Protein AF-A0A957BTT6-F1 (afdb_monomer_lite)

Structure (mmCIF, N/CA/C/O backbone):
data_AF-A0A957BTT6-F1
#
_entry.id   AF-A0A957BTT6-F1
#
loop_
_atom_site.group_PDB
_atom_site.id
_atom_site.type_symbol
_atom_site.label_atom_id
_atom_site.label_alt_id
_atom_site.label_comp_id
_atom_site.label_asym_id
_atom_site.label_entity_id
_atom_site.label_seq_id
_atom_site.pdbx_PDB_ins_code
_atom_site.Cartn_x
_atom_site.Cartn_y
_atom_site.Cartn_z
_atom_site.occupancy
_atom_site.B_iso_or_equiv
_atom_site.auth_seq_id
_atom_site.auth_comp_id
_atom_site.auth_asym_id
_atom_site.auth_atom_id
_atom_site.pdbx_PDB_model_num
ATOM 1 N N . TYR A 1 1 ? 13.724 -4.829 -17.009 1.00 62.97 1 TYR A N 1
ATOM 2 C CA . TYR A 1 1 ? 12.297 -4.747 -16.610 1.00 62.97 1 TYR A CA 1
ATOM 3 C C . TYR A 1 1 ? 11.648 -3.624 -17.396 1.00 62.97 1 TYR A C 1
ATOM 5 O O . TYR A 1 1 ? 12.360 -2.686 -17.708 1.00 62.97 1 TYR A O 1
ATOM 13 N N . ARG A 1 2 ? 10.352 -3.675 -17.716 1.00 68.69 2 ARG A N 1
ATOM 14 C CA . ARG A 1 2 ? 9.627 -2.517 -18.268 1.00 68.69 2 ARG A CA 1
ATOM 15 C C . ARG A 1 2 ? 8.532 -2.116 -17.285 1.00 68.69 2 ARG A C 1
ATOM 17 O O . ARG A 1 2 ? 7.806 -2.991 -16.815 1.00 68.69 2 ARG A O 1
ATOM 24 N N . THR A 1 3 ? 8.453 -0.840 -16.924 1.00 64.06 3 THR A N 1
ATOM 25 C CA . THR A 1 3 ? 7.398 -0.314 -16.048 1.00 64.06 3 THR A CA 1
ATOM 26 C C . THR A 1 3 ? 6.302 0.341 -16.879 1.00 64.06 3 THR A C 1
ATOM 28 O O . THR A 1 3 ? 6.582 1.187 -17.717 1.00 64.06 3 THR A O 1
ATOM 31 N N . GLY A 1 4 ? 5.047 -0.044 -16.630 1.00 60.75 4 GLY A N 1
ATOM 32 C CA . GLY A 1 4 ? 3.882 0.449 -17.374 1.00 60.75 4 GLY A CA 1
ATOM 33 C C . GLY A 1 4 ? 3.713 -0.178 -18.764 1.00 60.75 4 GLY A C 1
ATOM 34 O O . GLY A 1 4 ? 4.627 -0.795 -19.306 1.00 60.75 4 GLY A O 1
ATOM 35 N N . ASN A 1 5 ? 2.518 -0.018 -19.341 1.00 64.25 5 ASN A N 1
ATOM 36 C CA . ASN A 1 5 ? 2.233 -0.397 -20.729 1.00 64.25 5 ASN A CA 1
ATOM 37 C C . ASN A 1 5 ? 2.452 0.818 -21.643 1.00 64.25 5 ASN A C 1
ATOM 39 O O . ASN A 1 5 ? 1.517 1.336 -22.251 1.00 64.25 5 ASN A O 1
ATOM 43 N N . PHE A 1 6 ? 3.674 1.354 -21.656 1.00 64.69 6 PHE A N 1
ATOM 44 C CA . PHE A 1 6 ? 4.009 2.479 -22.524 1.00 64.69 6 PHE A CA 1
ATOM 45 C C . PHE A 1 6 ? 4.400 1.935 -23.896 1.00 64.69 6 PHE A C 1
ATOM 47 O O . PHE A 1 6 ? 5.561 1.620 -24.152 1.00 64.69 6 PHE A O 1
ATOM 54 N N . GLY A 1 7 ? 3.402 1.792 -24.766 1.00 66.50 7 GLY A N 1
ATOM 55 C CA . GLY A 1 7 ? 3.647 1.580 -26.186 1.00 66.50 7 GLY A CA 1
ATOM 56 C C . GLY A 1 7 ? 4.338 2.774 -26.842 1.00 66.50 7 GLY A C 1
ATOM 57 O O . GLY A 1 7 ? 4.385 3.868 -26.251 1.00 66.50 7 GLY A O 1
ATOM 58 N N . PRO A 1 8 ? 4.878 2.578 -28.057 1.00 73.25 8 PRO A N 1
ATOM 59 C CA . PRO A 1 8 ? 5.306 3.671 -28.919 1.00 73.25 8 PRO A CA 1
ATOM 60 C C . PRO A 1 8 ? 4.257 4.786 -28.942 1.00 73.25 8 PRO A C 1
ATOM 62 O O . PRO A 1 8 ? 3.057 4.522 -28.930 1.00 73.25 8 PRO A O 1
ATOM 65 N N . ILE A 1 9 ? 4.691 6.049 -28.989 1.00 75.81 9 ILE A N 1
ATOM 66 C CA . ILE A 1 9 ? 3.767 7.201 -29.001 1.00 75.81 9 ILE A CA 1
ATOM 67 C C . ILE A 1 9 ? 2.754 7.099 -30.154 1.00 75.81 9 ILE A C 1
ATOM 69 O O . ILE A 1 9 ? 1.600 7.480 -29.986 1.00 75.81 9 ILE A O 1
ATOM 73 N N . GLN A 1 10 ? 3.187 6.536 -31.282 1.00 80.50 10 GLN A N 1
ATOM 74 C CA . GLN A 1 10 ? 2.382 6.297 -32.485 1.00 80.50 10 GLN A CA 1
ATOM 75 C C . GLN A 1 10 ? 1.161 5.411 -32.191 1.00 80.50 10 GLN A C 1
ATOM 77 O O . GLN A 1 10 ? 0.061 5.699 -32.654 1.00 80.50 10 GLN A O 1
ATOM 82 N N . ASP A 1 11 ? 1.337 4.406 -31.332 1.00 81.00 11 ASP A N 1
ATOM 83 C CA . ASP A 1 11 ? 0.315 3.407 -31.012 1.00 81.00 11 ASP A CA 1
ATOM 84 C C . ASP A 1 11 ? -0.723 3.936 -30.010 1.00 81.00 11 ASP A C 1
ATOM 86 O O . ASP A 1 11 ? -1.764 3.320 -29.802 1.00 81.00 11 ASP A O 1
ATOM 90 N N . ARG A 1 12 ? -0.483 5.101 -29.388 1.00 76.06 12 ARG A N 1
ATOM 91 C CA . ARG A 1 12 ? -1.397 5.685 -28.387 1.00 76.06 12 ARG A CA 1
ATOM 92 C C . ARG A 1 12 ? -2.709 6.193 -28.984 1.00 76.06 12 ARG A C 1
ATOM 94 O O . ARG A 1 12 ? -3.665 6.383 -28.236 1.00 76.06 12 ARG A O 1
ATOM 101 N N . PHE A 1 13 ? -2.743 6.437 -30.294 1.00 83.12 13 PHE A N 1
ATOM 102 C CA . PHE A 1 13 ? -3.935 6.893 -31.013 1.00 83.12 13 PHE A CA 1
ATOM 103 C C . PHE A 1 13 ? -4.709 5.750 -31.684 1.00 83.12 13 PHE A C 1
ATOM 105 O O . PHE A 1 13 ? -5.790 5.997 -32.214 1.00 83.12 13 PHE A O 1
ATOM 112 N N . ASP A 1 14 ? -4.187 4.519 -31.653 1.00 82.25 14 ASP A N 1
ATOM 113 C CA . ASP A 1 14 ? -4.846 3.356 -32.241 1.00 82.25 14 ASP A CA 1
ATOM 114 C C . ASP A 1 14 ? -5.609 2.556 -31.164 1.00 82.25 14 ASP A C 1
ATOM 116 O O . ASP A 1 14 ? -4.993 1.876 -30.336 1.00 82.25 14 ASP A O 1
ATOM 120 N N . PRO A 1 15 ? -6.956 2.585 -31.150 1.00 82.44 15 PRO A N 1
ATOM 121 C CA . PRO A 1 15 ? -7.743 1.825 -30.184 1.00 82.44 15 PRO A CA 1
ATOM 122 C C . PRO A 1 15 ? -7.592 0.305 -30.347 1.00 82.44 15 PRO A C 1
ATOM 124 O O . PRO A 1 15 ? -7.795 -0.420 -29.372 1.00 82.44 15 PRO A O 1
ATOM 127 N N . ALA A 1 16 ? -7.199 -0.196 -31.525 1.00 86.06 16 ALA A N 1
ATOM 128 C CA . ALA A 1 16 ? -6.944 -1.622 -31.730 1.00 86.06 16 ALA A CA 1
ATOM 129 C C . ALA A 1 16 ? -5.714 -2.107 -30.941 1.00 86.06 16 ALA A C 1
ATOM 131 O O . ALA A 1 16 ? -5.636 -3.277 -30.564 1.00 86.06 16 ALA A O 1
ATOM 132 N N . LYS A 1 17 ? -4.785 -1.199 -30.619 1.00 79.56 17 LYS A N 1
ATOM 133 C CA . LYS A 1 17 ? -3.589 -1.482 -29.815 1.00 79.56 17 LYS A CA 1
ATOM 134 C C . LYS A 1 17 ? -3.847 -1.497 -28.309 1.00 79.56 17 LYS A C 1
ATOM 136 O O . LYS A 1 17 ? -2.989 -1.945 -27.553 1.00 79.56 17 LYS A O 1
ATOM 141 N N . ALA A 1 18 ? -5.032 -1.092 -27.846 1.00 74.81 18 ALA A N 1
ATOM 142 C CA . ALA A 1 18 ? -5.344 -1.007 -26.417 1.00 74.81 18 ALA A CA 1
ATOM 143 C C . ALA A 1 18 ? -5.336 -2.369 -25.693 1.00 74.81 18 ALA A C 1
ATOM 145 O O . ALA A 1 18 ? -5.045 -2.429 -24.498 1.00 74.81 18 ALA A O 1
ATOM 146 N N . SER A 1 19 ? -5.646 -3.459 -26.403 1.00 75.25 19 SER A N 1
ATOM 147 C CA . SER A 1 19 ? -5.619 -4.825 -25.862 1.00 75.25 19 SER A CA 1
ATOM 148 C C . SER A 1 19 ? -4.263 -5.522 -25.994 1.00 75.25 19 SER A C 1
ATOM 150 O O . SER A 1 19 ? -4.091 -6.616 -25.457 1.00 75.25 19 SER A O 1
ATOM 152 N N . GLU A 1 20 ? -3.299 -4.922 -26.698 1.00 75.06 20 GLU A N 1
ATOM 153 C CA . GLU A 1 20 ? -1.958 -5.486 -26.824 1.00 75.06 20 GLU A CA 1
ATOM 154 C C . GLU A 1 20 ? -1.158 -5.211 -25.542 1.00 75.06 20 GLU A C 1
ATOM 156 O O . GLU A 1 20 ? -0.863 -4.073 -25.165 1.00 75.06 20 GLU A O 1
ATOM 161 N N . LEU A 1 21 ? -0.818 -6.286 -24.831 1.00 69.38 21 LEU A N 1
ATOM 162 C CA . LEU A 1 21 ? 0.043 -6.221 -23.657 1.00 69.38 21 LEU A CA 1
ATOM 163 C C . LEU A 1 21 ? 1.504 -6.180 -24.109 1.00 69.38 21 LEU A C 1
ATOM 165 O O . LEU A 1 21 ? 1.984 -7.122 -24.739 1.00 69.38 21 LEU A O 1
ATOM 169 N N . LEU A 1 22 ? 2.228 -5.118 -23.753 1.00 68.38 22 LEU A N 1
ATOM 170 C CA . LEU A 1 22 ? 3.666 -5.033 -23.996 1.00 68.38 22 LEU A CA 1
ATOM 171 C C . LEU A 1 22 ? 4.456 -5.556 -22.797 1.00 68.38 22 LEU A C 1
ATOM 173 O O . LEU A 1 22 ? 4.173 -5.238 -21.641 1.00 68.38 22 LEU A O 1
ATOM 177 N N . GLY A 1 23 ? 5.518 -6.304 -23.088 1.00 68.81 23 GLY A N 1
ATOM 178 C CA . GLY A 1 23 ? 6.397 -6.897 -22.085 1.00 68.81 23 GLY A CA 1
ATOM 179 C C . GLY A 1 23 ? 6.082 -8.367 -21.823 1.00 68.81 23 GLY A C 1
ATOM 180 O O . GLY A 1 23 ? 5.524 -9.061 -22.667 1.00 68.81 23 GLY A O 1
ATOM 181 N N . ASN A 1 24 ? 6.495 -8.857 -20.655 1.00 68.44 24 ASN A N 1
ATOM 182 C CA . ASN A 1 24 ? 6.343 -10.269 -20.316 1.00 68.44 24 ASN A CA 1
ATOM 183 C C . ASN A 1 24 ? 4.938 -10.552 -19.765 1.00 68.44 24 ASN A C 1
ATOM 185 O O . ASN A 1 24 ? 4.439 -9.760 -18.955 1.00 68.44 24 ASN A O 1
ATOM 189 N N . PRO A 1 25 ? 4.318 -11.691 -20.132 1.00 70.31 25 PRO A N 1
ATOM 190 C CA . PRO A 1 25 ? 3.064 -12.112 -19.527 1.00 70.31 25 PRO A CA 1
ATOM 191 C C . PRO A 1 25 ? 3.237 -12.276 -18.013 1.00 70.31 25 PRO A C 1
ATOM 193 O O . PRO A 1 25 ? 4.325 -12.580 -17.514 1.00 70.31 25 PRO A O 1
ATOM 196 N N . ALA A 1 26 ? 2.152 -12.071 -17.266 1.00 70.56 26 ALA A N 1
ATOM 197 C CA . ALA A 1 26 ? 2.175 -12.263 -15.824 1.00 70.56 26 ALA A CA 1
ATOM 198 C C . ALA A 1 26 ? 2.555 -13.717 -15.496 1.00 70.56 26 ALA A C 1
ATOM 200 O O . ALA A 1 26 ? 1.832 -14.644 -15.851 1.00 70.56 26 ALA A O 1
ATOM 201 N N . VAL A 1 27 ? 3.670 -13.906 -14.784 1.00 82.19 27 VAL A N 1
ATOM 202 C CA . VAL A 1 27 ? 4.137 -15.236 -14.345 1.00 82.19 27 VAL A CA 1
ATOM 203 C C . VAL A 1 27 ? 3.148 -15.864 -13.359 1.00 82.19 27 VA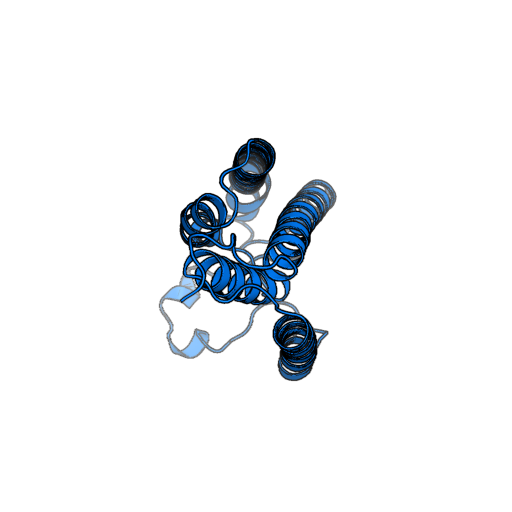L A C 1
ATOM 205 O O . VAL A 1 27 ? 2.956 -17.076 -13.348 1.00 82.19 27 VAL A O 1
ATOM 208 N N . ILE A 1 28 ? 2.493 -15.031 -12.542 1.00 84.12 28 ILE A N 1
ATOM 209 C CA . ILE A 1 28 ? 1.466 -15.460 -11.591 1.00 84.12 28 ILE A CA 1
ATOM 210 C C . ILE A 1 28 ? 0.081 -15.110 -12.156 1.00 84.12 28 ILE A C 1
ATOM 212 O O . ILE A 1 28 ? -0.217 -13.917 -12.333 1.00 84.12 28 ILE A O 1
ATOM 216 N N . PRO A 1 29 ? -0.796 -16.109 -12.383 1.00 87.31 29 PRO A N 1
ATOM 217 C CA . PRO A 1 29 ? -2.151 -15.877 -12.867 1.00 87.31 29 PRO A CA 1
ATOM 218 C C . PRO A 1 29 ? -2.931 -14.904 -11.975 1.00 87.31 29 PRO A C 1
ATOM 220 O O . PRO A 1 29 ? -2.837 -14.945 -10.746 1.00 87.31 29 PRO A O 1
ATOM 223 N N . GLY A 1 30 ? -3.737 -14.032 -12.589 1.00 86.25 30 GLY A N 1
ATOM 224 C CA . GLY A 1 30 ? -4.530 -13.034 -11.859 1.00 86.25 30 GLY A CA 1
ATOM 225 C C . GLY A 1 30 ? -5.504 -13.653 -10.852 1.00 86.25 30 GLY A C 1
ATOM 226 O O . GLY A 1 30 ? -5.611 -13.166 -9.730 1.00 86.25 30 GLY A O 1
ATOM 227 N N . TRP A 1 31 ? -6.143 -14.772 -11.212 1.00 90.75 31 TRP A N 1
ATOM 228 C CA . TRP A 1 31 ? -7.064 -15.487 -10.323 1.00 90.75 31 TRP A CA 1
ATOM 229 C C . TRP A 1 31 ? -6.368 -16.015 -9.062 1.00 90.75 31 TRP A C 1
ATOM 231 O O . TRP A 1 31 ? -6.961 -15.991 -7.988 1.00 90.75 31 TRP A O 1
ATOM 241 N N . LEU A 1 32 ? -5.102 -16.438 -9.169 1.00 92.12 32 LEU A N 1
ATOM 242 C CA . LEU A 1 32 ? -4.340 -16.955 -8.034 1.00 92.12 32 LEU A CA 1
ATOM 243 C C . LEU A 1 32 ? -3.958 -15.823 -7.076 1.00 92.12 32 LEU A C 1
ATOM 245 O O . LEU A 1 32 ? -4.117 -15.966 -5.866 1.00 92.12 32 LEU A O 1
ATOM 249 N N . ARG A 1 33 ? -3.525 -14.670 -7.607 1.00 91.19 33 ARG A N 1
ATOM 250 C CA . ARG A 1 33 ? -3.277 -13.463 -6.797 1.00 91.19 33 ARG A CA 1
ATOM 251 C C . ARG A 1 33 ? -4.539 -13.026 -6.053 1.00 91.19 33 ARG A C 1
ATOM 253 O O . ARG A 1 33 ? -4.489 -12.804 -4.844 1.00 91.19 33 ARG A O 1
ATOM 260 N N . LEU A 1 34 ? -5.672 -13.007 -6.758 1.00 93.12 34 LEU A N 1
ATOM 261 C CA . LEU A 1 34 ? -6.964 -12.672 -6.172 1.00 93.12 34 LEU A CA 1
ATOM 262 C C . LEU A 1 34 ? -7.378 -13.674 -5.089 1.00 93.12 34 LEU A C 1
ATOM 264 O O . LEU A 1 34 ? -7.815 -13.252 -4.025 1.00 93.12 34 LEU A O 1
ATOM 268 N N . ALA A 1 35 ? -7.205 -14.977 -5.322 1.00 95.19 35 ALA A N 1
ATOM 269 C CA . ALA A 1 35 ? -7.508 -16.015 -4.339 1.00 95.19 35 ALA A CA 1
ATOM 270 C C . ALA A 1 35 ? -6.670 -15.859 -3.059 1.00 95.19 35 ALA A C 1
ATOM 272 O O . ALA A 1 35 ? -7.212 -15.941 -1.958 1.00 95.19 35 ALA A O 1
ATOM 273 N N . VAL A 1 36 ? -5.371 -15.566 -3.186 1.00 95.06 36 VAL A N 1
ATOM 274 C CA . VAL A 1 36 ? -4.494 -15.301 -2.033 1.00 95.06 36 VAL A CA 1
ATOM 275 C C . VAL A 1 36 ? -4.949 -14.053 -1.276 1.00 95.06 36 VAL A C 1
ATOM 277 O O . VAL A 1 36 ? -5.108 -14.096 -0.056 1.00 95.06 36 VAL A O 1
ATOM 280 N N . ALA A 1 37 ? -5.213 -12.954 -1.983 1.00 94.69 37 ALA A N 1
ATOM 281 C CA . ALA A 1 37 ? -5.695 -11.719 -1.372 1.00 94.69 37 ALA A CA 1
ATOM 282 C C . ALA A 1 37 ? -7.052 -11.899 -0.675 1.00 94.69 37 ALA A C 1
ATOM 284 O O . ALA A 1 37 ? -7.239 -11.413 0.440 1.00 94.69 37 ALA A O 1
ATOM 285 N N . ALA A 1 38 ? -7.972 -12.641 -1.294 1.00 95.00 38 ALA A N 1
ATOM 286 C CA . ALA A 1 38 ? -9.264 -12.981 -0.715 1.00 95.00 38 ALA A CA 1
ATOM 287 C C . ALA A 1 38 ? -9.102 -13.845 0.541 1.00 95.00 38 ALA A C 1
ATOM 289 O O . ALA A 1 38 ? -9.725 -13.554 1.556 1.00 95.00 38 ALA A O 1
ATOM 290 N N . GLY A 1 39 ? -8.218 -14.847 0.519 1.00 97.19 39 GLY A N 1
ATOM 291 C CA . GLY A 1 39 ? -7.908 -15.667 1.692 1.00 97.19 39 GLY A CA 1
ATOM 292 C C . GLY A 1 39 ? -7.366 -14.840 2.863 1.00 97.19 39 GLY A C 1
ATOM 293 O O . GLY A 1 39 ? -7.826 -14.994 3.994 1.00 97.19 39 GLY A O 1
ATOM 294 N N . ILE A 1 40 ? -6.449 -13.904 2.591 1.00 96.75 40 ILE A N 1
ATOM 295 C CA . ILE A 1 40 ? -5.941 -12.956 3.597 1.00 96.75 40 ILE A CA 1
ATOM 296 C C . ILE A 1 40 ? -7.077 -12.063 4.117 1.00 96.75 40 ILE A C 1
ATOM 298 O O . ILE A 1 40 ? -7.212 -11.885 5.327 1.00 96.75 40 ILE A O 1
ATOM 302 N N . GLY A 1 41 ? -7.919 -11.536 3.226 1.00 95.75 41 GLY A N 1
ATOM 303 C CA . GLY A 1 41 ? -9.072 -10.710 3.585 1.00 95.75 41 GLY A CA 1
ATOM 304 C C . GLY A 1 41 ? -10.072 -11.444 4.482 1.00 95.75 41 GLY A C 1
ATOM 305 O O . GLY A 1 41 ? -10.466 -10.916 5.520 1.00 95.75 41 GLY A O 1
ATOM 306 N N . VAL A 1 42 ? -10.417 -12.690 4.143 1.00 97.19 42 VAL A N 1
ATOM 307 C CA . VAL A 1 42 ? -11.296 -13.556 4.947 1.00 97.19 42 VAL A CA 1
ATOM 308 C C . VAL A 1 42 ? -10.676 -13.840 6.313 1.00 97.19 42 VAL A C 1
ATOM 310 O O . VAL A 1 42 ? -11.369 -13.753 7.326 1.00 97.19 42 VAL A O 1
ATOM 313 N N . LEU A 1 43 ? -9.371 -14.122 6.373 1.00 97.50 43 LEU A N 1
ATOM 314 C CA . LEU A 1 43 ? -8.669 -14.320 7.641 1.00 97.50 43 LEU A CA 1
ATOM 315 C C . LEU A 1 43 ? -8.733 -13.066 8.525 1.00 97.50 43 LEU A C 1
ATOM 317 O O . LEU A 1 43 ? -9.005 -13.175 9.719 1.00 97.50 43 LEU A O 1
ATOM 321 N N . ILE A 1 44 ? -8.503 -11.880 7.959 1.00 97.00 44 ILE A N 1
ATOM 322 C CA . ILE A 1 44 ? -8.590 -10.608 8.690 1.00 97.00 44 ILE A CA 1
ATOM 323 C C . ILE A 1 44 ? -10.019 -10.374 9.181 1.00 97.00 44 ILE A C 1
ATOM 325 O O . ILE A 1 44 ? -10.216 -10.064 10.357 1.00 97.00 44 ILE A O 1
ATOM 329 N N . TYR A 1 45 ? -11.012 -10.572 8.313 1.00 96.25 45 TYR A N 1
ATOM 330 C CA . TYR A 1 45 ? -12.427 -10.436 8.648 1.00 96.25 45 TYR A CA 1
ATOM 331 C C . TYR A 1 45 ? -12.816 -11.349 9.817 1.00 96.25 45 TYR A C 1
ATOM 333 O O . TYR A 1 45 ? -13.271 -10.863 10.849 1.00 96.25 45 TYR A O 1
ATOM 341 N N . ALA A 1 46 ? -12.501 -12.644 9.727 1.00 96.94 46 ALA A N 1
ATOM 342 C CA . ALA A 1 46 ? -12.782 -13.626 10.776 1.00 96.94 46 ALA A CA 1
ATOM 343 C C . ALA A 1 46 ? -12.082 -13.317 12.115 1.00 96.94 46 ALA A C 1
ATOM 345 O O . ALA A 1 46 ? -12.472 -13.824 13.166 1.00 96.94 46 ALA A O 1
ATOM 346 N N . ARG A 1 47 ? -11.015 -12.511 12.099 1.00 96.12 47 ARG A N 1
ATOM 347 C CA . ARG A 1 47 ? -10.245 -12.131 13.290 1.00 96.12 47 ARG A CA 1
ATOM 348 C C . ARG A 1 47 ? -10.581 -10.732 13.807 1.00 96.12 47 ARG A C 1
ATOM 350 O O . ARG A 1 47 ? -10.036 -10.376 14.856 1.00 96.12 47 ARG A O 1
ATOM 357 N N . THR A 1 48 ? -11.424 -9.968 13.115 1.00 96.19 48 THR A N 1
ATOM 358 C CA . THR A 1 48 ? -11.770 -8.586 13.468 1.00 96.19 48 THR A CA 1
ATOM 359 C C . THR A 1 48 ? -12.635 -8.545 14.728 1.00 96.19 48 THR A C 1
ATOM 361 O O . THR A 1 48 ? -13.556 -9.339 14.904 1.00 96.19 48 THR A O 1
ATOM 364 N N . ARG A 1 49 ? -12.303 -7.625 15.635 1.00 95.12 49 ARG A N 1
ATOM 365 C CA . ARG A 1 49 ? -13.004 -7.393 16.910 1.00 95.12 49 ARG A CA 1
ATOM 366 C C . ARG A 1 49 ? -13.493 -5.953 17.068 1.00 95.12 49 ARG A C 1
ATOM 368 O O . ARG A 1 49 ? -14.250 -5.667 17.989 1.00 95.12 49 ARG A O 1
ATOM 375 N N . ARG A 1 50 ? -13.066 -5.050 16.182 1.00 93.69 50 ARG A N 1
ATOM 376 C CA . ARG A 1 50 ? -13.41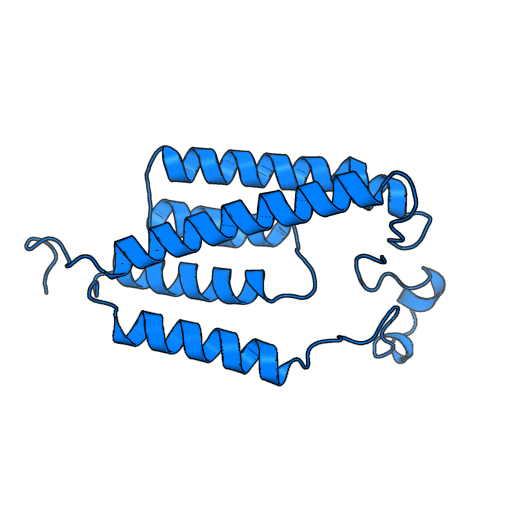1 -3.630 16.227 1.00 93.69 50 ARG A CA 1
ATOM 377 C C . ARG A 1 50 ? -14.515 -3.291 15.224 1.00 93.69 50 ARG A C 1
ATOM 379 O O . ARG A 1 50 ? -14.250 -3.280 14.027 1.00 93.69 50 ARG A O 1
ATOM 386 N N . TYR A 1 51 ? -15.709 -2.965 15.717 1.00 93.06 51 TYR A N 1
ATOM 387 C CA . TYR A 1 51 ? -16.901 -2.701 14.891 1.00 93.06 51 TYR A CA 1
ATOM 388 C C . TYR A 1 51 ? -17.419 -1.253 14.977 1.00 93.06 51 TYR A C 1
ATOM 390 O O . TYR A 1 51 ? -18.554 -0.975 14.608 1.00 93.06 51 TYR A O 1
ATOM 398 N N . ASP A 1 52 ? -16.595 -0.316 15.448 1.00 92.62 52 ASP A N 1
ATOM 399 C CA . ASP A 1 52 ? -16.909 1.116 15.435 1.00 92.62 52 ASP A CA 1
ATOM 400 C C . ASP A 1 52 ? -16.552 1.764 14.082 1.00 92.62 52 ASP A C 1
ATOM 402 O O . ASP A 1 52 ? -15.901 1.157 13.228 1.00 92.62 52 ASP A O 1
ATOM 406 N N . ALA A 1 53 ? -16.910 3.040 13.898 1.00 94.19 53 ALA A N 1
ATOM 407 C CA . ALA A 1 53 ? -16.596 3.796 12.679 1.00 94.19 53 ALA A CA 1
ATOM 408 C C . ALA A 1 53 ? -15.099 3.744 12.318 1.00 94.19 53 ALA A C 1
ATOM 410 O O . ALA A 1 53 ? -14.723 3.632 11.152 1.00 94.19 53 ALA A O 1
ATOM 411 N N . ARG A 1 54 ? -14.224 3.762 13.326 1.00 93.56 54 ARG A N 1
ATOM 412 C CA . ARG A 1 54 ? -12.778 3.666 13.123 1.00 93.56 54 ARG A CA 1
ATOM 413 C C . ARG A 1 54 ? -12.327 2.265 12.709 1.00 93.56 54 ARG A C 1
ATOM 415 O O . ARG A 1 54 ? -11.400 2.152 11.909 1.00 93.56 54 ARG A O 1
ATOM 422 N N . GLY A 1 55 ? -12.963 1.217 13.232 1.00 95.81 55 GLY A N 1
ATOM 423 C CA . GLY A 1 55 ? -12.805 -0.164 12.782 1.00 95.81 55 GLY A CA 1
ATOM 424 C C . GLY A 1 55 ? -13.215 -0.330 11.321 1.00 95.81 55 GLY A C 1
ATOM 425 O O . GLY A 1 55 ? -12.446 -0.891 10.545 1.00 95.81 55 GLY A O 1
ATOM 426 N N . LEU A 1 56 ? -14.344 0.258 10.913 1.00 96.06 56 LEU A N 1
ATOM 427 C CA . LEU A 1 56 ? -14.778 0.265 9.513 1.00 96.06 56 LEU A CA 1
ATOM 428 C C . LEU A 1 56 ? -13.747 0.942 8.602 1.00 96.06 56 LEU A C 1
ATOM 430 O O . LEU A 1 56 ? -13.330 0.345 7.610 1.00 96.06 56 LEU A O 1
ATOM 434 N N . VAL A 1 57 ? -13.281 2.146 8.959 1.00 97.62 57 VAL A N 1
ATOM 435 C CA . VAL A 1 57 ? -12.226 2.832 8.194 1.00 97.62 57 VAL A CA 1
ATOM 436 C C . VAL A 1 57 ? -10.977 1.957 8.123 1.00 97.62 57 VAL A C 1
ATOM 438 O O . VAL A 1 57 ? -10.469 1.729 7.033 1.00 97.62 57 VAL A O 1
ATOM 441 N N . ALA A 1 58 ? -10.512 1.393 9.242 1.00 97.69 58 ALA A N 1
ATOM 442 C CA . ALA A 1 58 ? -9.335 0.524 9.253 1.00 97.69 58 ALA A CA 1
ATOM 443 C C . ALA A 1 58 ? -9.495 -0.717 8.355 1.00 97.69 58 ALA A C 1
ATOM 445 O O . ALA A 1 58 ? -8.542 -1.100 7.673 1.00 97.69 58 ALA A O 1
ATOM 446 N N . PHE A 1 59 ? -10.689 -1.315 8.324 1.00 97.94 59 PHE A N 1
ATOM 447 C CA . PHE A 1 59 ? -11.013 -2.476 7.497 1.00 97.94 59 PHE A CA 1
ATOM 448 C C . PHE A 1 59 ? -11.021 -2.136 6.000 1.00 97.94 59 PHE A C 1
ATOM 450 O O . PHE A 1 59 ? -10.444 -2.863 5.186 1.00 97.94 59 PHE A O 1
ATOM 457 N N . VAL A 1 60 ? -11.606 -0.998 5.623 1.00 97.50 60 VAL A N 1
ATOM 458 C CA . VAL A 1 60 ? -11.566 -0.504 4.239 1.00 97.50 60 VAL A CA 1
ATOM 459 C C . VAL A 1 60 ? -10.124 -0.202 3.823 1.00 97.50 60 VAL A C 1
ATOM 461 O O . VAL A 1 60 ? -9.680 -0.654 2.767 1.00 97.50 60 VAL A O 1
ATOM 464 N N . THR A 1 61 ? -9.356 0.485 4.674 1.00 98.06 61 THR A N 1
ATOM 465 C CA . THR A 1 61 ? -7.957 0.835 4.393 1.00 98.06 61 THR A CA 1
ATOM 466 C C . THR A 1 61 ? -7.091 -0.401 4.174 1.00 98.06 61 THR A C 1
ATOM 468 O O . THR A 1 61 ? -6.351 -0.454 3.194 1.00 98.06 61 THR A O 1
ATOM 471 N N . ILE A 1 62 ? -7.170 -1.410 5.053 1.00 98.19 62 ILE A N 1
ATOM 472 C CA . ILE A 1 62 ? -6.340 -2.618 4.912 1.00 98.19 62 ILE A CA 1
ATOM 473 C C . ILE A 1 62 ? -6.728 -3.417 3.665 1.00 98.19 62 ILE A C 1
ATOM 475 O O . ILE A 1 62 ? -5.852 -3.944 2.986 1.00 98.19 62 ILE A O 1
ATOM 479 N N . THR A 1 63 ? -8.015 -3.438 3.313 1.00 96.88 63 THR A N 1
ATOM 480 C CA . THR A 1 63 ? -8.506 -4.085 2.091 1.00 96.88 63 THR A CA 1
ATOM 481 C C . THR A 1 63 ? -7.906 -3.432 0.845 1.00 96.88 63 THR A C 1
ATOM 483 O O . THR A 1 63 ? -7.346 -4.126 -0.004 1.00 96.88 63 THR A O 1
ATOM 486 N N . LEU A 1 64 ? -7.938 -2.097 0.760 1.00 96.31 64 LEU A N 1
ATOM 487 C CA . LEU A 1 64 ? -7.310 -1.355 -0.340 1.00 96.31 64 LEU A CA 1
ATOM 488 C C . LEU A 1 64 ? -5.802 -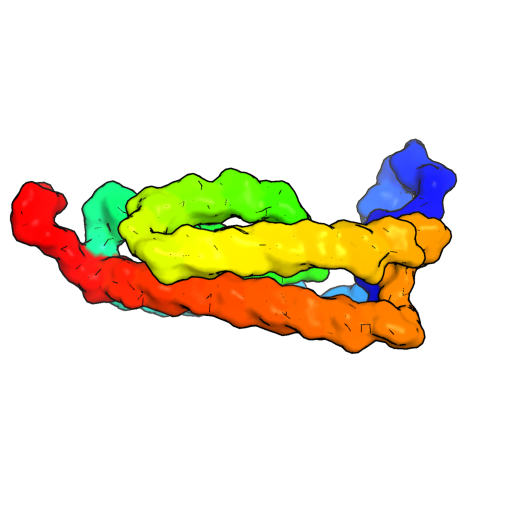1.612 -0.418 1.00 96.31 64 LEU A C 1
ATOM 490 O O . LEU A 1 64 ? -5.277 -1.863 -1.501 1.00 96.31 64 LEU A O 1
ATOM 494 N N . LEU A 1 65 ? -5.103 -1.606 0.721 1.00 96.75 65 LEU A N 1
ATOM 495 C CA . LEU A 1 65 ? -3.663 -1.867 0.751 1.00 96.75 65 LEU A CA 1
ATOM 496 C C . LEU A 1 65 ? -3.310 -3.285 0.284 1.00 96.75 65 LEU A C 1
ATOM 498 O O . LEU A 1 65 ? -2.331 -3.446 -0.442 1.00 96.75 65 LEU A O 1
ATOM 502 N N . ILE A 1 66 ? -4.112 -4.298 0.626 1.00 96.31 66 ILE A N 1
ATOM 503 C CA . ILE A 1 66 ? -3.937 -5.666 0.112 1.00 96.31 66 ILE A CA 1
ATOM 504 C C . ILE A 1 66 ? -4.089 -5.691 -1.414 1.00 96.31 66 ILE A C 1
ATOM 506 O O . ILE A 1 66 ? -3.289 -6.335 -2.094 1.00 96.31 66 ILE A O 1
ATOM 510 N N . PHE A 1 67 ? -5.064 -4.964 -1.974 1.00 93.81 67 PHE A N 1
ATOM 511 C CA . PHE A 1 67 ? -5.205 -4.830 -3.428 1.00 93.81 67 PHE A CA 1
ATOM 512 C C . PHE A 1 67 ? -4.020 -4.112 -4.076 1.00 93.81 67 PHE A C 1
ATOM 514 O O . PHE A 1 67 ? -3.539 -4.551 -5.120 1.00 93.81 67 PHE A O 1
ATOM 521 N N . PHE A 1 68 ? -3.496 -3.061 -3.451 1.00 93.56 68 PHE A N 1
ATOM 522 C CA . PHE A 1 68 ? -2.327 -2.355 -3.972 1.00 93.56 68 PHE A CA 1
ATOM 523 C C . PHE A 1 68 ? -1.050 -3.194 -3.908 1.00 93.56 68 PHE A C 1
ATOM 525 O O . PHE A 1 68 ? -0.254 -3.143 -4.842 1.00 93.56 68 PHE A O 1
ATOM 532 N N . LEU A 1 69 ? -0.869 -4.013 -2.868 1.00 93.06 69 LEU A N 1
ATOM 533 C CA . LEU A 1 69 ? 0.295 -4.895 -2.726 1.00 93.06 69 LEU A CA 1
ATOM 534 C C . LEU A 1 69 ? 0.375 -5.979 -3.813 1.00 93.06 69 LEU A C 1
ATOM 536 O O . LEU A 1 69 ? 1.472 -6.407 -4.159 1.00 93.06 69 LEU A O 1
ATOM 540 N N . GLN A 1 70 ? -0.760 -6.418 -4.363 1.00 90.12 70 GLN A N 1
ATOM 541 C CA . GLN A 1 70 ? -0.796 -7.423 -5.438 1.00 90.12 70 GLN A CA 1
ATOM 542 C C . GLN A 1 70 ? -0.858 -6.825 -6.852 1.00 90.12 70 GLN A C 1
ATOM 544 O O . GLN A 1 70 ? -0.834 -7.569 -7.845 1.00 90.12 70 GLN A O 1
ATOM 549 N N . ALA A 1 71 ? -1.003 -5.505 -6.963 1.00 85.69 71 ALA A N 1
ATOM 550 C CA . ALA A 1 71 ? -1.122 -4.846 -8.248 1.00 85.69 71 ALA A CA 1
ATOM 551 C C . ALA A 1 71 ? 0.197 -4.936 -9.029 1.00 85.69 71 ALA A C 1
ATOM 553 O O . ALA A 1 71 ? 1.288 -4.846 -8.474 1.00 85.69 71 ALA A O 1
ATOM 554 N N . GLN A 1 72 ? 0.096 -5.114 -10.349 1.00 76.19 72 GLN A N 1
ATOM 555 C CA . GLN A 1 72 ? 1.265 -5.280 -11.225 1.00 76.19 72 GLN A CA 1
ATOM 556 C C . GLN A 1 72 ? 2.084 -3.985 -11.380 1.00 76.19 72 GLN A C 1
ATOM 558 O O . GLN A 1 72 ? 3.241 -4.023 -11.791 1.00 76.19 72 GLN A O 1
ATOM 563 N N . GLY A 1 73 ? 1.497 -2.841 -11.038 1.00 78.19 73 GLY A N 1
ATOM 564 C CA . GLY A 1 73 ? 2.166 -1.551 -11.007 1.00 78.19 73 GLY A CA 1
ATOM 565 C C . GLY A 1 73 ? 1.706 -0.743 -9.805 1.00 78.19 73 GLY A C 1
ATOM 566 O O . GLY A 1 73 ? 0.686 -1.050 -9.196 1.00 78.19 73 GLY A O 1
ATOM 567 N N . TRP A 1 74 ? 2.464 0.299 -9.487 1.00 80.19 74 TRP A N 1
ATOM 568 C CA . TRP A 1 74 ? 2.123 1.275 -8.463 1.00 80.19 74 TRP A CA 1
ATOM 569 C C . TRP A 1 74 ? 1.937 2.638 -9.117 1.00 80.19 74 TRP A C 1
ATOM 571 O O . TRP A 1 74 ? 2.799 3.077 -9.879 1.00 80.19 74 TRP A O 1
ATOM 581 N N . SER A 1 75 ? 0.834 3.312 -8.796 1.00 82.06 75 SER A N 1
ATOM 582 C CA . SER A 1 75 ? 0.645 4.718 -9.145 1.00 82.06 75 SER A CA 1
ATOM 583 C C . SER A 1 75 ? 0.881 5.584 -7.917 1.00 82.06 75 SER A C 1
ATOM 585 O O . SER A 1 75 ? 0.311 5.339 -6.853 1.00 82.06 75 SER A O 1
ATOM 587 N N . THR A 1 76 ? 1.665 6.651 -8.068 1.00 80.06 76 THR A N 1
ATOM 588 C CA . THR A 1 76 ? 1.870 7.637 -6.998 1.00 80.06 76 THR A CA 1
ATOM 589 C C . THR A 1 76 ? 0.553 8.274 -6.548 1.00 80.06 76 THR A C 1
ATOM 591 O O . THR A 1 76 ? 0.418 8.617 -5.376 1.00 80.06 76 THR A O 1
ATOM 594 N N . GLN A 1 77 ? -0.451 8.329 -7.430 1.00 84.44 77 GLN A N 1
ATOM 595 C CA . GLN A 1 77 ? -1.800 8.827 -7.148 1.00 84.44 77 GLN A CA 1
ATOM 596 C C . GLN A 1 77 ? -2.539 7.991 -6.092 1.00 84.44 77 GLN A C 1
ATOM 598 O O . GLN A 1 77 ? -3.413 8.512 -5.403 1.00 84.44 77 GLN A O 1
ATOM 603 N N . TRP A 1 78 ? -2.188 6.713 -5.911 1.00 90.62 78 TRP A N 1
ATOM 604 C CA . TRP A 1 78 ? -2.807 5.865 -4.885 1.00 90.62 78 TRP A CA 1
ATOM 605 C C . TRP A 1 78 ? -2.496 6.348 -3.466 1.00 90.62 78 TRP A C 1
ATOM 607 O O . TRP A 1 78 ? -3.284 6.113 -2.552 1.00 90.62 78 TRP A O 1
ATOM 617 N N . GLN A 1 79 ? -1.405 7.102 -3.279 1.00 91.38 79 GLN A N 1
ATOM 618 C CA . GLN A 1 79 ? -1.096 7.737 -1.994 1.00 91.38 79 GLN A CA 1
ATOM 619 C C . GLN A 1 79 ? -2.178 8.719 -1.562 1.00 91.38 79 GLN A C 1
ATOM 621 O O . GLN A 1 79 ? -2.559 8.721 -0.395 1.00 91.38 79 GLN A O 1
ATOM 626 N N . ALA A 1 80 ? -2.728 9.491 -2.503 1.00 91.75 80 ALA A N 1
ATOM 627 C CA . ALA A 1 80 ? -3.800 10.439 -2.216 1.00 91.75 80 ALA A CA 1
ATOM 628 C C . ALA A 1 80 ? -5.055 9.746 -1.655 1.00 91.75 80 ALA A C 1
ATOM 630 O O . ALA A 1 80 ? -5.796 10.353 -0.889 1.00 91.75 80 ALA A O 1
ATOM 631 N N . GLN A 1 81 ? -5.265 8.466 -1.987 1.00 92.56 81 GLN A N 1
ATOM 632 C CA . GLN A 1 81 ? -6.379 7.669 -1.469 1.00 92.56 81 GLN A CA 1
ATOM 633 C C . GLN A 1 81 ? -6.085 7.124 -0.064 1.00 92.56 81 GLN A C 1
ATOM 635 O O . GLN A 1 81 ? -6.943 7.183 0.814 1.00 92.56 81 GLN A O 1
ATOM 640 N N . ILE A 1 82 ? -4.873 6.611 0.181 1.00 95.25 82 ILE A N 1
ATOM 641 C CA . ILE A 1 82 ? -4.547 5.945 1.456 1.00 95.25 82 ILE A CA 1
ATOM 642 C C . ILE A 1 82 ? -4.153 6.908 2.573 1.00 95.25 82 ILE A C 1
ATOM 644 O O . ILE A 1 82 ? -4.370 6.571 3.730 1.00 95.25 82 ILE A O 1
ATOM 648 N N . ILE A 1 83 ? -3.599 8.088 2.268 1.00 96.62 83 ILE A N 1
ATOM 649 C CA . ILE A 1 83 ? -3.200 9.086 3.276 1.00 96.62 83 ILE A CA 1
ATOM 650 C C . ILE A 1 83 ? -4.364 9.449 4.214 1.00 96.62 83 ILE A C 1
ATOM 652 O O . ILE A 1 83 ? -4.211 9.251 5.423 1.00 96.62 83 ILE A O 1
ATOM 656 N N . PRO A 1 84 ? -5.527 9.934 3.727 1.00 97.38 84 PRO A N 1
ATOM 657 C CA . PRO A 1 84 ? -6.617 10.319 4.621 1.00 97.38 84 PRO A CA 1
ATOM 658 C C . PRO A 1 84 ? -7.141 9.120 5.419 1.00 97.38 84 PRO A C 1
ATOM 660 O O . PRO A 1 84 ? -7.354 9.218 6.625 1.00 97.38 84 PRO A O 1
ATOM 663 N N . LEU A 1 85 ? -7.272 7.960 4.775 1.00 97.81 85 LEU A N 1
ATOM 664 C CA . LEU A 1 85 ? -7.769 6.738 5.403 1.00 97.81 85 LEU A CA 1
ATOM 665 C C . LEU A 1 85 ? -6.837 6.214 6.509 1.00 97.81 85 LEU A C 1
ATOM 667 O O . LEU A 1 85 ? -7.297 5.806 7.579 1.00 97.81 85 LEU A O 1
ATOM 671 N N . LEU A 1 86 ? -5.521 6.261 6.286 1.00 98.12 86 LEU A N 1
ATOM 672 C CA . LEU A 1 86 ? -4.515 5.883 7.278 1.00 98.12 86 LEU A CA 1
ATOM 673 C C . LEU A 1 86 ? -4.488 6.857 8.451 1.00 98.12 86 LEU A C 1
ATOM 675 O O . LEU A 1 86 ? -4.403 6.403 9.586 1.00 98.12 86 LEU A O 1
ATOM 679 N N . LEU A 1 87 ? -4.595 8.165 8.209 1.00 97.81 87 LEU A N 1
ATOM 680 C CA . LEU A 1 87 ? -4.617 9.161 9.283 1.00 97.81 87 LEU A CA 1
ATOM 681 C C . LEU A 1 87 ? -5.893 9.071 10.130 1.00 97.81 87 LEU A C 1
ATOM 683 O O . LEU A 1 87 ? -5.820 9.221 11.348 1.00 97.81 87 LEU A O 1
ATOM 687 N N . LEU A 1 88 ? -7.039 8.751 9.522 1.00 97.19 88 LEU A N 1
ATOM 688 C CA . LEU A 1 88 ? -8.292 8.510 10.244 1.00 97.19 88 LEU A CA 1
ATOM 689 C C . LEU A 1 88 ? -8.242 7.218 11.080 1.00 97.19 88 LEU A C 1
ATOM 691 O O . LEU A 1 88 ? -8.665 7.196 12.238 1.00 97.19 88 LEU A O 1
ATOM 695 N N . ALA A 1 89 ? -7.692 6.132 10.530 1.00 96.62 89 ALA A N 1
ATOM 696 C CA . ALA A 1 89 ? -7.575 4.863 11.249 1.00 96.62 89 ALA A CA 1
ATOM 697 C C . ALA A 1 89 ? -6.472 4.894 12.328 1.00 96.62 89 ALA A C 1
ATOM 699 O O . ALA A 1 89 ? -6.652 4.384 13.444 1.00 96.62 89 ALA A O 1
ATOM 700 N N . LEU A 1 90 ? -5.333 5.512 12.016 1.00 96.88 90 LEU A N 1
ATOM 701 C CA . LEU A 1 90 ? -4.083 5.498 12.774 1.00 96.88 90 LEU A CA 1
ATOM 702 C C . LEU A 1 90 ? -3.478 6.924 12.868 1.00 96.88 90 LEU A C 1
ATOM 704 O O . LEU A 1 90 ? -2.447 7.202 12.259 1.00 96.88 90 LEU A O 1
ATOM 708 N N . PRO A 1 91 ? -4.043 7.833 13.682 1.00 95.69 91 PRO A N 1
ATOM 709 C CA . PRO A 1 91 ? -3.520 9.173 13.926 1.00 95.69 91 PRO A CA 1
ATOM 710 C C . PRO A 1 91 ? -2.327 9.104 14.895 1.00 95.69 91 PRO A C 1
ATOM 712 O O . PRO A 1 91 ? -2.378 9.597 16.020 1.00 95.69 91 PRO A O 1
ATOM 715 N N . THR A 1 92 ? -1.258 8.413 14.497 1.00 96.62 92 THR A N 1
ATOM 716 C CA . THR A 1 92 ? -0.034 8.261 15.295 1.00 96.62 92 THR A CA 1
ATOM 717 C C . THR A 1 92 ? 1.146 8.930 14.601 1.00 96.62 92 THR A C 1
ATOM 719 O O . THR A 1 92 ? 1.190 9.014 13.373 1.00 96.62 92 THR A O 1
ATOM 722 N N . ARG A 1 93 ? 2.152 9.357 15.379 1.00 97.00 93 ARG A N 1
ATOM 723 C CA . ARG A 1 93 ? 3.401 9.918 14.830 1.00 97.00 93 ARG A CA 1
ATOM 724 C C . ARG A 1 93 ? 4.098 8.941 13.880 1.00 97.00 93 ARG A C 1
ATOM 726 O O . ARG A 1 93 ? 4.599 9.360 12.844 1.00 97.00 93 ARG A O 1
ATOM 733 N N . ASN A 1 94 ? 4.066 7.647 14.197 1.00 97.12 94 ASN A N 1
ATOM 734 C CA . ASN A 1 94 ? 4.657 6.600 13.362 1.00 97.12 94 ASN A CA 1
ATOM 735 C C . ASN A 1 94 ? 3.943 6.485 12.011 1.00 97.12 94 ASN A C 1
ATOM 737 O O . ASN A 1 94 ? 4.599 6.316 10.989 1.00 97.12 94 ASN A O 1
ATOM 741 N N . THR A 1 95 ? 2.615 6.633 11.990 1.00 97.50 95 THR A N 1
ATOM 742 C CA . THR A 1 95 ? 1.846 6.650 10.740 1.00 97.50 95 THR A CA 1
ATOM 743 C C . THR A 1 95 ? 2.215 7.851 9.881 1.00 97.50 95 THR A C 1
ATOM 745 O O . THR A 1 95 ? 2.472 7.687 8.693 1.00 97.50 95 THR A O 1
ATOM 748 N N . VAL A 1 96 ? 2.306 9.042 10.481 1.00 97.81 96 VAL A N 1
ATOM 749 C CA . VAL A 1 96 ? 2.737 10.259 9.776 1.00 97.81 96 VAL A CA 1
ATOM 750 C C . VAL A 1 96 ? 4.145 10.085 9.207 1.00 97.81 96 VAL A C 1
ATOM 752 O O . VAL A 1 96 ? 4.355 10.334 8.024 1.00 97.81 96 VAL A O 1
ATOM 755 N N . LEU A 1 97 ? 5.094 9.591 10.009 1.00 97.94 97 LEU A N 1
ATOM 756 C CA . LEU A 1 97 ? 6.458 9.327 9.553 1.00 97.94 97 LEU A CA 1
ATOM 757 C C . LEU A 1 97 ? 6.479 8.322 8.395 1.00 97.94 97 LEU A C 1
ATOM 759 O O . LEU A 1 97 ? 7.131 8.570 7.386 1.00 97.94 97 LEU A O 1
ATOM 763 N N . GLY A 1 98 ? 5.730 7.223 8.500 1.00 97.69 98 GLY A N 1
ATOM 764 C CA . GLY A 1 98 ? 5.610 6.243 7.423 1.00 97.69 98 GLY A CA 1
ATOM 765 C C . GLY A 1 98 ? 5.058 6.852 6.130 1.00 97.69 98 GLY A C 1
ATOM 766 O O . GLY A 1 98 ? 5.550 6.534 5.051 1.00 97.69 98 GLY A O 1
ATOM 767 N N . LEU A 1 99 ? 4.074 7.754 6.221 1.00 97.31 99 LEU A N 1
ATOM 768 C CA . LEU A 1 99 ? 3.494 8.442 5.062 1.00 97.31 99 LEU A CA 1
ATOM 769 C C . LEU A 1 99 ? 4.479 9.430 4.431 1.00 97.31 99 LEU A C 1
ATOM 771 O O . LEU A 1 99 ? 4.558 9.511 3.205 1.00 97.31 99 LEU A O 1
ATOM 775 N N . VAL A 1 100 ? 5.266 10.137 5.245 1.00 97.12 100 VAL A N 1
ATOM 776 C CA . VAL A 1 100 ? 6.352 10.999 4.760 1.00 97.12 100 VAL A CA 1
ATOM 777 C C . VAL A 1 100 ? 7.402 10.161 4.033 1.00 97.12 100 VAL A C 1
ATOM 779 O O . VAL A 1 100 ? 7.767 10.491 2.909 1.00 97.12 100 VAL A O 1
ATOM 782 N N . LEU A 1 101 ? 7.838 9.041 4.617 1.00 96.69 101 LEU A N 1
ATOM 783 C CA . LEU A 1 101 ? 8.803 8.135 3.986 1.00 96.69 101 LEU A CA 1
ATOM 784 C C . LEU A 1 101 ? 8.265 7.537 2.681 1.00 96.69 101 LEU A C 1
ATOM 786 O O . LEU A 1 101 ? 8.992 7.480 1.691 1.00 96.69 101 LEU A O 1
ATOM 790 N N . LEU A 1 102 ? 6.989 7.144 2.650 1.00 95.12 102 LEU A N 1
ATOM 791 C CA . LEU A 1 102 ? 6.324 6.673 1.435 1.00 95.12 102 LEU A CA 1
ATOM 792 C C . LEU A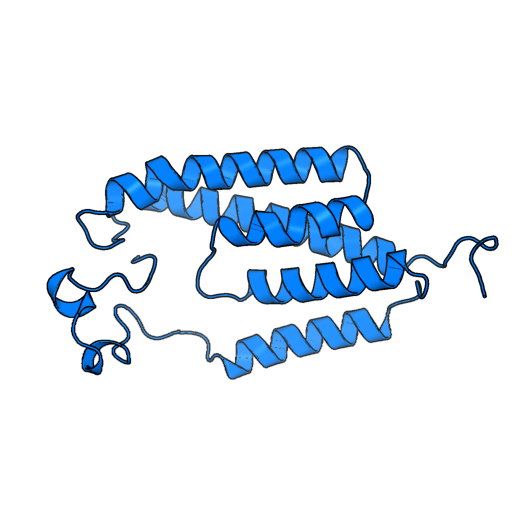 1 102 ? 6.297 7.757 0.348 1.00 95.12 102 LEU A C 1
ATOM 794 O O . LEU A 1 102 ? 6.581 7.470 -0.816 1.00 95.12 102 LEU A O 1
ATOM 798 N N . SER A 1 103 ? 6.017 9.002 0.739 1.00 94.19 103 SER A N 1
ATOM 799 C CA . SER A 1 103 ? 5.996 10.151 -0.171 1.00 94.19 103 SER A CA 1
ATOM 800 C C . SER A 1 103 ? 7.385 10.444 -0.730 1.00 94.19 103 SER A C 1
ATOM 802 O O . SER A 1 103 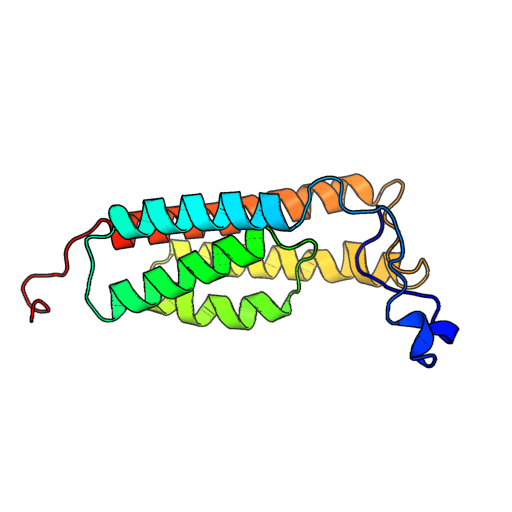? 7.524 10.669 -1.928 1.00 94.19 103 SER A O 1
ATOM 804 N N . LEU A 1 104 ? 8.427 10.375 0.105 1.00 93.12 104 LEU A N 1
ATOM 805 C CA . LEU A 1 104 ? 9.817 10.532 -0.324 1.00 93.12 104 LEU A CA 1
ATOM 806 C C . LEU A 1 104 ? 10.251 9.410 -1.273 1.00 93.12 104 LEU A C 1
ATOM 808 O O . LEU A 1 104 ? 10.891 9.688 -2.284 1.00 93.12 104 LEU A O 1
ATOM 812 N N . ALA A 1 105 ? 9.870 8.160 -0.991 1.00 91.50 105 ALA A N 1
ATOM 813 C CA . ALA A 1 105 ? 10.150 7.032 -1.876 1.00 91.50 105 ALA A CA 1
ATOM 814 C C . ALA A 1 105 ? 9.504 7.239 -3.253 1.00 91.50 105 ALA A C 1
ATOM 816 O O . ALA A 1 105 ? 10.170 7.112 -4.276 1.00 91.50 105 ALA A O 1
ATOM 817 N N . ALA A 1 106 ? 8.233 7.640 -3.290 1.00 89.00 106 ALA A N 1
ATOM 818 C CA . ALA A 1 106 ? 7.538 7.939 -4.537 1.00 89.00 106 ALA A CA 1
ATOM 819 C C . ALA A 1 106 ? 8.097 9.168 -5.267 1.00 89.00 106 ALA A C 1
ATOM 821 O O . ALA A 1 106 ? 8.164 9.183 -6.495 1.00 89.00 106 ALA A O 1
ATOM 822 N N . PHE A 1 107 ? 8.520 10.192 -4.525 1.00 88.62 107 PHE A N 1
ATOM 823 C CA . PHE A 1 107 ? 9.188 11.352 -5.101 1.00 88.62 107 PHE A CA 1
ATOM 824 C C . PHE A 1 107 ? 10.528 10.964 -5.726 1.00 88.62 107 PHE A C 1
ATOM 826 O O . PHE A 1 107 ? 10.839 11.453 -6.803 1.00 88.62 107 PHE A O 1
ATOM 833 N N . ALA A 1 108 ? 11.285 10.051 -5.108 1.00 87.31 108 ALA A N 1
ATOM 834 C CA . ALA A 1 108 ? 12.523 9.512 -5.663 1.00 87.31 108 ALA A CA 1
ATOM 835 C C . ALA A 1 108 ? 12.272 8.624 -6.896 1.00 87.31 108 ALA A C 1
ATOM 837 O O . ALA A 1 108 ? 13.028 8.680 -7.863 1.00 87.31 108 ALA A O 1
ATOM 838 N N . GLU A 1 109 ? 11.189 7.847 -6.927 1.00 82.75 109 GLU A N 1
ATOM 839 C CA . GLU A 1 109 ? 10.836 7.047 -8.108 1.00 82.75 109 GLU A CA 1
ATOM 840 C C . GLU A 1 109 ? 10.684 7.893 -9.375 1.00 82.75 109 GLU A C 1
ATOM 842 O O . GLU A 1 109 ? 11.030 7.434 -10.463 1.00 82.75 109 GLU A O 1
ATOM 847 N N . TYR A 1 110 ? 10.235 9.141 -9.255 1.00 79.44 110 TYR A N 1
ATOM 848 C CA . TYR A 1 110 ? 10.015 10.000 -10.413 1.00 79.44 110 TYR A CA 1
ATOM 849 C C . TYR A 1 110 ? 11.293 10.339 -11.212 1.00 79.44 110 TYR A C 1
ATOM 851 O O . TYR A 1 110 ? 11.367 9.967 -12.387 1.00 79.44 110 TYR A O 1
ATOM 859 N N . PRO A 1 111 ? 12.332 10.974 -10.635 1.00 76.25 111 PRO A N 1
ATOM 860 C CA . PRO A 1 111 ? 13.572 11.258 -11.347 1.00 76.25 111 PRO A CA 1
ATOM 861 C C . PRO A 1 111 ? 14.398 10.004 -11.654 1.00 76.25 111 PRO A C 1
ATOM 863 O O . PRO A 1 111 ? 15.084 9.976 -12.675 1.00 76.25 111 PRO A O 1
ATOM 866 N N . PHE A 1 112 ? 14.358 8.970 -10.804 1.00 74.50 112 PHE A N 1
ATOM 867 C CA . PHE A 1 112 ? 15.204 7.784 -10.992 1.00 74.50 112 PHE A CA 1
ATOM 868 C C . PHE A 1 112 ? 14.621 6.759 -11.961 1.00 74.50 112 PHE A C 1
ATOM 870 O O . PHE A 1 112 ? 15.389 6.032 -12.590 1.00 74.50 112 PHE A O 1
ATOM 877 N N . LEU A 1 113 ? 13.296 6.710 -12.106 1.00 76.88 113 LEU A N 1
ATOM 878 C CA . LEU A 1 113 ? 12.624 5.791 -13.016 1.00 76.88 113 LEU A CA 1
ATOM 879 C C . LEU A 1 113 ? 12.007 6.569 -14.169 1.00 76.88 113 LEU A C 1
ATOM 881 O O . LEU A 1 113 ? 12.520 6.499 -15.276 1.00 76.88 113 LEU A O 1
ATOM 885 N N . PHE A 1 114 ? 10.962 7.357 -13.924 1.00 74.31 114 PHE A N 1
ATOM 886 C CA . PHE A 1 114 ? 10.121 7.877 -15.005 1.00 74.31 114 PHE A CA 1
ATOM 887 C C . PHE A 1 114 ? 10.821 8.875 -15.932 1.00 74.31 114 PHE A C 1
ATOM 889 O O . PHE A 1 114 ? 10.623 8.801 -17.141 1.00 74.31 114 PHE A O 1
ATOM 896 N N . ILE A 1 115 ? 11.669 9.767 -15.410 1.00 77.75 115 ILE A N 1
ATOM 897 C CA . ILE A 1 115 ? 12.411 10.706 -16.271 1.00 77.75 115 ILE A CA 1
ATOM 898 C C . ILE A 1 115 ? 13.448 9.959 -17.119 1.00 77.75 115 ILE A C 1
ATOM 900 O O . ILE A 1 115 ? 13.550 10.191 -18.319 1.00 77.75 115 ILE A O 1
ATOM 904 N N . ARG A 1 116 ? 14.204 9.037 -16.512 1.00 75.31 116 ARG A N 1
ATOM 905 C CA . ARG A 1 116 ? 15.301 8.331 -17.195 1.00 75.31 116 ARG A CA 1
ATOM 906 C C . ARG A 1 116 ? 14.834 7.239 -18.149 1.00 75.31 116 ARG A C 1
ATOM 908 O O . ARG A 1 116 ? 15.570 6.900 -19.067 1.00 75.31 116 ARG A O 1
ATOM 915 N N . THR A 1 117 ? 13.648 6.682 -17.928 1.00 75.69 117 THR A N 1
ATOM 916 C CA . THR A 1 117 ? 13.081 5.637 -18.786 1.00 75.69 117 THR A CA 1
ATOM 917 C C . THR A 1 117 ? 11.979 6.155 -19.706 1.00 75.69 117 THR A C 1
ATOM 919 O O . THR A 1 117 ? 11.417 5.382 -20.477 1.00 75.69 117 THR A O 1
ATOM 922 N N . GLY A 1 118 ? 11.679 7.458 -19.677 1.00 72.06 118 GLY A N 1
ATOM 923 C CA . GLY A 1 118 ? 10.660 8.067 -20.533 1.00 72.06 118 GLY A CA 1
ATOM 924 C C . GLY A 1 118 ? 10.944 7.876 -22.026 1.00 72.06 118 GLY A C 1
ATOM 925 O O . GLY A 1 118 ? 10.047 7.491 -22.773 1.00 72.06 118 GLY A O 1
ATOM 926 N N . GLU A 1 119 ? 12.199 8.059 -22.444 1.00 71.31 119 GLU A N 1
ATOM 927 C CA . GLU A 1 119 ? 12.634 7.882 -23.840 1.00 71.31 119 GLU A CA 1
ATOM 928 C C . GLU A 1 119 ? 12.709 6.405 -24.263 1.00 71.31 119 GLU A C 1
ATOM 930 O O . GLU A 1 119 ? 12.524 6.086 -25.434 1.00 71.31 119 GLU A O 1
ATOM 935 N N . THR A 1 120 ? 12.913 5.486 -23.313 1.00 71.75 120 THR A N 1
ATOM 936 C CA . THR A 1 120 ? 12.999 4.034 -23.560 1.00 71.75 120 THR A CA 1
ATOM 937 C C . THR A 1 120 ? 11.662 3.307 -23.372 1.00 71.75 120 THR A C 1
ATOM 939 O O . THR A 1 120 ? 11.615 2.075 -23.342 1.00 71.75 120 THR A O 1
ATOM 942 N N . GLY A 1 121 ? 10.555 4.040 -23.209 1.00 71.38 121 GLY A N 1
ATOM 943 C CA . GLY A 1 121 ? 9.232 3.445 -22.992 1.00 71.38 121 GLY A CA 1
ATOM 944 C C . GLY A 1 121 ? 9.127 2.657 -21.679 1.00 71.38 121 GLY A C 1
ATOM 945 O O . GLY A 1 121 ? 8.456 1.627 -21.617 1.00 71.38 121 GLY A O 1
ATOM 946 N N . GLY A 1 122 ? 9.816 3.106 -20.630 1.00 76.19 122 GLY A N 1
ATOM 947 C CA . GLY A 1 122 ? 9.781 2.500 -19.299 1.00 76.19 122 GLY A CA 1
ATOM 948 C C . GLY A 1 122 ? 10.815 1.396 -19.076 1.00 76.19 122 GLY A C 1
ATOM 949 O O . GLY A 1 122 ? 10.690 0.636 -18.114 1.00 76.19 122 GLY A O 1
ATOM 950 N N . GLU A 1 123 ? 11.815 1.248 -19.948 1.00 81.00 123 GLU A N 1
ATOM 951 C CA . GLU A 1 123 ? 12.800 0.175 -19.823 1.00 81.00 123 GLU A CA 1
ATOM 952 C C . GLU A 1 123 ? 13.845 0.453 -18.728 1.00 81.00 123 GLU A C 1
ATOM 954 O O . GLU A 1 123 ? 14.584 1.432 -18.767 1.00 81.00 123 GLU A O 1
ATOM 959 N N . ILE A 1 124 ? 13.918 -0.448 -17.748 1.00 83.50 124 ILE A N 1
ATOM 960 C CA . ILE A 1 124 ? 14.852 -0.447 -16.620 1.00 83.50 124 ILE A CA 1
ATOM 961 C C . ILE A 1 124 ? 15.934 -1.501 -16.867 1.00 83.50 124 ILE A C 1
ATOM 963 O O . ILE A 1 124 ? 15.700 -2.712 -16.713 1.00 83.50 124 ILE A O 1
ATOM 967 N N . THR A 1 125 ? 17.131 -1.029 -17.206 1.00 85.75 125 THR A N 1
ATOM 968 C CA . THR A 1 125 ? 18.328 -1.834 -17.486 1.00 85.75 125 THR A CA 1
ATOM 969 C C . THR A 1 1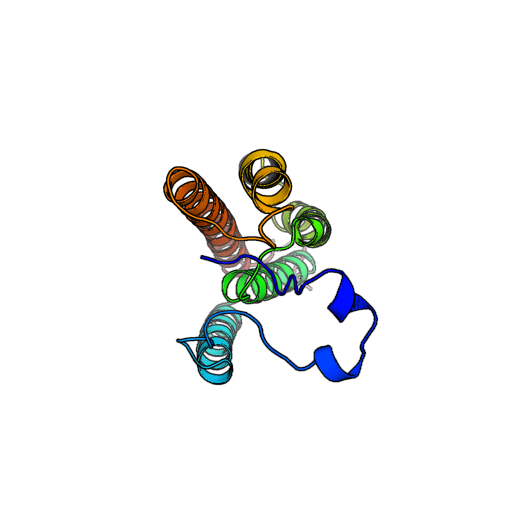25 ? 19.573 -1.232 -16.820 1.00 85.75 125 THR A C 1
ATOM 971 O O . THR A 1 125 ? 19.550 -0.108 -16.310 1.00 85.75 125 THR A O 1
ATOM 974 N N . GLY A 1 126 ? 20.656 -2.015 -16.757 1.00 87.94 126 GLY A N 1
ATOM 975 C CA . GLY A 1 126 ? 21.953 -1.574 -16.237 1.00 87.94 126 GLY A CA 1
ATOM 976 C C . GLY A 1 126 ? 21.888 -0.989 -14.822 1.00 87.94 126 GLY A C 1
ATOM 977 O O . GLY A 1 126 ? 21.281 -1.566 -13.919 1.00 87.94 126 GLY A O 1
ATOM 978 N N . ALA A 1 127 ? 22.491 0.189 -14.639 1.00 87.25 127 ALA A N 1
ATOM 979 C CA . ALA A 1 127 ? 22.617 0.860 -13.343 1.00 87.25 127 ALA A CA 1
ATOM 980 C C . ALA A 1 127 ? 21.276 1.260 -12.690 1.00 87.25 127 ALA A C 1
ATOM 982 O O . ALA A 1 127 ? 21.248 1.549 -11.496 1.00 87.25 127 ALA A O 1
ATOM 983 N N . LEU A 1 128 ? 20.162 1.264 -13.434 1.00 85.38 128 LEU A N 1
ATOM 984 C CA . LEU A 1 128 ? 18.836 1.605 -12.900 1.00 85.38 128 LEU A CA 1
ATOM 985 C C . LEU A 1 128 ? 18.149 0.433 -12.185 1.00 85.38 128 LEU A C 1
ATOM 987 O O . LEU A 1 128 ? 17.209 0.651 -11.422 1.00 85.38 128 LEU A O 1
ATOM 991 N N . GLN A 1 129 ? 18.619 -0.803 -12.386 1.00 88.12 129 GLN A N 1
ATOM 992 C CA . GLN A 1 129 ? 17.986 -1.994 -11.811 1.00 88.12 129 GLN A CA 1
ATOM 993 C C . GLN A 1 129 ? 18.053 -2.018 -10.284 1.00 88.12 129 GLN A C 1
ATOM 995 O O . GLN A 1 129 ? 17.050 -2.315 -9.636 1.00 88.12 129 GLN A O 1
ATOM 1000 N N . MET A 1 130 ? 19.210 -1.686 -9.704 1.00 89.81 130 MET A N 1
ATOM 1001 C CA . MET A 1 130 ? 19.374 -1.720 -8.251 1.00 89.81 130 MET A CA 1
ATOM 1002 C C . MET A 1 130 ? 18.550 -0.626 -7.549 1.00 89.81 130 MET A C 1
ATOM 1004 O O . MET A 1 130 ? 17.778 -0.976 -6.657 1.00 89.81 130 MET A O 1
ATOM 1008 N N . PRO A 1 131 ? 18.606 0.662 -7.955 1.00 88.75 131 PRO A N 1
ATOM 1009 C CA . PRO A 1 131 ? 17.734 1.693 -7.391 1.00 88.75 131 PRO A CA 1
ATOM 1010 C C . PRO A 1 131 ? 16.249 1.346 -7.517 1.00 88.75 131 PRO A C 1
ATOM 1012 O O . PRO A 1 131 ? 15.499 1.517 -6.559 1.00 88.75 131 PRO A O 1
ATOM 1015 N N . PHE A 1 132 ? 15.833 0.797 -8.663 1.00 87.06 132 PHE A N 1
ATOM 1016 C CA . PHE A 1 132 ? 14.464 0.330 -8.856 1.00 87.06 132 PHE A CA 1
ATOM 1017 C C . PHE A 1 132 ? 14.075 -0.740 -7.833 1.00 87.06 132 PHE A C 1
ATOM 1019 O O . PHE A 1 132 ? 13.070 -0.589 -7.142 1.00 87.06 132 PHE A O 1
ATOM 1026 N N . ALA A 1 133 ? 14.885 -1.793 -7.694 1.00 89.69 133 ALA A N 1
ATOM 1027 C CA . ALA A 1 133 ? 14.619 -2.870 -6.747 1.00 89.69 133 ALA A CA 1
ATOM 1028 C C . ALA A 1 133 ? 14.540 -2.354 -5.301 1.00 89.69 133 ALA A C 1
ATOM 1030 O O . ALA A 1 133 ? 13.616 -2.720 -4.576 1.00 89.69 133 ALA A O 1
ATOM 1031 N N . ILE A 1 134 ? 15.452 -1.459 -4.901 1.00 92.00 134 ILE A N 1
ATOM 1032 C CA . ILE A 1 134 ? 15.446 -0.840 -3.566 1.00 92.00 134 ILE A CA 1
ATOM 1033 C C . ILE A 1 134 ? 14.145 -0.075 -3.332 1.00 92.00 134 ILE A C 1
ATOM 1035 O O . ILE A 1 134 ? 13.517 -0.266 -2.295 1.00 92.00 134 ILE A O 1
ATOM 1039 N N . LEU A 1 135 ? 13.723 0.767 -4.280 1.00 90.69 135 LEU A N 1
ATOM 1040 C CA . LEU A 1 135 ? 12.514 1.582 -4.137 1.00 90.69 135 LEU A CA 1
ATOM 1041 C C . LEU A 1 135 ? 11.254 0.716 -4.043 1.00 90.69 135 LEU A C 1
ATOM 1043 O O . LEU A 1 135 ? 10.422 0.942 -3.161 1.00 90.69 135 LEU A O 1
ATOM 1047 N N . VAL A 1 136 ? 11.152 -0.328 -4.875 1.00 90.06 136 VAL A N 1
ATOM 1048 C CA . VAL A 1 136 ? 10.045 -1.289 -4.797 1.00 90.06 136 VAL A CA 1
ATOM 1049 C C . VAL A 1 136 ? 10.026 -1.988 -3.440 1.00 90.06 136 VAL A C 1
ATOM 1051 O O . VAL A 1 136 ? 8.979 -2.018 -2.797 1.00 90.06 136 VAL A O 1
ATOM 1054 N N . VAL A 1 137 ? 11.162 -2.517 -2.978 1.00 93.12 137 VAL A N 1
ATOM 1055 C CA . VAL A 1 137 ? 11.249 -3.210 -1.683 1.00 93.12 137 VAL A CA 1
ATOM 1056 C C . VAL A 1 137 ? 10.914 -2.262 -0.534 1.00 93.12 137 VAL A C 1
ATOM 1058 O O . VAL A 1 137 ? 10.076 -2.598 0.301 1.00 93.12 137 VAL A O 1
ATOM 1061 N N . ALA A 1 138 ? 11.502 -1.065 -0.507 1.00 93.62 138 ALA A N 1
ATOM 1062 C CA . ALA A 1 138 ? 11.269 -0.073 0.536 1.00 93.62 138 ALA A CA 1
ATOM 1063 C C . ALA A 1 138 ? 9.786 0.308 0.629 1.00 93.62 138 ALA A C 1
ATOM 1065 O O . ALA A 1 138 ? 9.197 0.242 1.709 1.00 93.62 138 ALA A O 1
ATOM 1066 N N . ARG A 1 139 ? 9.150 0.624 -0.507 1.00 93.62 139 ARG A N 1
ATOM 1067 C CA . ARG A 1 139 ? 7.714 0.915 -0.556 1.00 93.62 139 ARG A CA 1
ATOM 1068 C C . ARG A 1 139 ? 6.888 -0.267 -0.062 1.00 93.62 139 ARG A C 1
ATOM 1070 O O . ARG A 1 139 ? 6.000 -0.081 0.765 1.00 93.62 139 ARG A O 1
ATOM 1077 N N . THR A 1 140 ? 7.166 -1.469 -0.558 1.00 94.50 140 THR A N 1
ATOM 1078 C CA . THR A 1 140 ? 6.421 -2.673 -0.179 1.00 94.50 140 THR A CA 1
ATOM 1079 C C . THR A 1 140 ? 6.505 -2.923 1.324 1.00 94.50 140 THR A C 1
ATOM 1081 O O . THR A 1 140 ? 5.480 -3.177 1.952 1.00 94.50 140 THR A O 1
ATOM 1084 N N . LEU A 1 141 ? 7.684 -2.763 1.931 1.00 96.94 141 LEU A N 1
ATOM 1085 C CA . LEU A 1 141 ? 7.857 -2.895 3.378 1.00 96.94 141 LEU A CA 1
ATOM 1086 C C . LEU A 1 141 ? 7.062 -1.839 4.156 1.00 96.94 141 LEU A C 1
ATOM 1088 O O . LEU A 1 141 ? 6.421 -2.176 5.152 1.00 96.94 141 LEU A O 1
ATOM 1092 N N . ILE A 1 142 ? 7.033 -0.586 3.688 1.00 96.75 142 ILE A N 1
ATOM 1093 C CA . ILE A 1 142 ? 6.218 0.469 4.307 1.00 96.75 142 ILE A CA 1
ATOM 1094 C C . ILE A 1 142 ? 4.725 0.112 4.236 1.00 96.75 142 ILE A C 1
ATOM 1096 O O . ILE A 1 142 ? 4.033 0.163 5.254 1.00 96.75 142 ILE A O 1
ATOM 1100 N N . LEU A 1 143 ? 4.220 -0.312 3.073 1.00 96.56 143 LEU A N 1
ATOM 1101 C CA . LEU A 1 143 ? 2.811 -0.693 2.903 1.00 96.56 143 LEU A CA 1
ATOM 1102 C C . LEU A 1 143 ? 2.436 -1.920 3.752 1.00 96.56 143 LEU A C 1
ATOM 1104 O O . LEU A 1 143 ? 1.367 -1.940 4.366 1.00 96.56 143 LEU A O 1
ATOM 1108 N N . ILE A 1 144 ? 3.328 -2.911 3.852 1.00 97.69 144 ILE A N 1
ATOM 1109 C CA . ILE A 1 144 ? 3.162 -4.060 4.754 1.00 97.69 144 ILE A CA 1
ATOM 1110 C C . ILE A 1 144 ? 3.106 -3.588 6.211 1.00 97.69 144 ILE A C 1
ATOM 1112 O O . ILE A 1 144 ? 2.233 -4.035 6.954 1.00 97.69 144 ILE A O 1
ATOM 1116 N N . SER A 1 145 ? 3.968 -2.651 6.622 1.00 98.12 145 SER A N 1
ATOM 1117 C CA . SER A 1 145 ? 3.950 -2.116 7.990 1.00 98.12 145 SER A CA 1
ATOM 1118 C C . SER A 1 145 ? 2.605 -1.464 8.339 1.00 98.12 145 SER A C 1
ATOM 1120 O O . SER A 1 145 ? 2.077 -1.683 9.432 1.00 98.12 145 SER A O 1
ATOM 1122 N N . PHE A 1 146 ? 1.983 -0.758 7.386 1.00 98.31 146 PHE A N 1
ATOM 1123 C CA . PHE A 1 146 ? 0.637 -0.215 7.559 1.00 98.31 146 PHE A CA 1
ATOM 1124 C C . PHE A 1 146 ? -0.426 -1.306 7.658 1.00 98.31 146 PHE A C 1
ATOM 1126 O O . PHE A 1 146 ? -1.291 -1.216 8.528 1.00 98.31 146 PHE A O 1
ATOM 1133 N N . CYS A 1 147 ? -0.351 -2.356 6.835 1.00 98.25 147 CYS A N 1
ATOM 1134 C CA . CYS A 1 147 ? -1.259 -3.501 6.944 1.00 98.25 147 CYS A CA 1
ATOM 1135 C C . CYS A 1 147 ? -1.170 -4.152 8.330 1.00 98.25 147 CYS A C 1
ATOM 1137 O O . CYS A 1 147 ? -2.195 -4.432 8.946 1.00 98.25 147 CYS A O 1
ATOM 1139 N N . VAL A 1 148 ? 0.042 -4.334 8.860 1.00 98.19 148 VAL A N 1
ATOM 1140 C CA . VAL A 1 148 ? 0.254 -4.882 10.207 1.00 98.19 148 VAL A CA 1
ATOM 1141 C C . VAL A 1 148 ? -0.353 -3.967 11.273 1.00 98.19 148 VAL A C 1
ATOM 1143 O O . VAL A 1 148 ? -1.093 -4.447 12.131 1.00 98.19 148 VAL A O 1
ATOM 1146 N N . ALA A 1 149 ? -0.105 -2.657 11.206 1.00 98.06 149 ALA A N 1
ATOM 1147 C CA . ALA A 1 149 ? -0.653 -1.696 12.164 1.00 98.06 149 ALA A CA 1
ATOM 1148 C C . ALA A 1 149 ? -2.194 -1.634 12.123 1.00 98.06 149 ALA A C 1
ATOM 1150 O O . ALA A 1 149 ? -2.849 -1.588 13.166 1.00 98.06 149 ALA A O 1
ATOM 1151 N N . LEU A 1 150 ? -2.791 -1.684 10.929 1.00 98.25 150 LEU A N 1
ATOM 1152 C CA . LEU A 1 150 ? -4.243 -1.737 10.749 1.00 98.25 150 LEU A CA 1
ATOM 1153 C C . LEU A 1 150 ? -4.828 -3.049 11.273 1.00 98.25 150 LEU A C 1
ATOM 1155 O O . LEU A 1 150 ? -5.833 -3.028 11.978 1.00 98.25 150 LEU A O 1
ATOM 1159 N N . TYR A 1 151 ? -4.181 -4.184 11.001 1.00 98.12 151 TYR A N 1
ATOM 1160 C CA . TYR A 1 151 ? -4.607 -5.477 11.530 1.00 98.12 151 TYR A CA 1
ATOM 1161 C C . TYR A 1 151 ? -4.573 -5.488 13.061 1.00 98.12 151 TYR A C 1
ATOM 1163 O O . TYR A 1 151 ? -5.551 -5.872 13.701 1.00 98.12 151 TYR A O 1
ATOM 1171 N N . GLN A 1 152 ? -3.494 -4.988 13.668 1.00 97.00 152 GLN A N 1
ATOM 1172 C CA . GLN A 1 152 ? -3.410 -4.815 15.120 1.00 97.00 152 GLN A CA 1
ATOM 1173 C C . GLN A 1 152 ? -4.543 -3.929 15.648 1.00 97.00 152 GLN A C 1
ATOM 1175 O O . GLN A 1 152 ? -5.131 -4.246 16.681 1.00 97.00 152 GLN A O 1
ATOM 1180 N N . LYS A 1 153 ? -4.901 -2.858 14.927 1.00 95.88 153 LYS A N 1
ATOM 1181 C CA . LYS A 1 153 ? -6.019 -1.985 15.300 1.00 95.88 153 LYS A CA 1
ATOM 1182 C C . LYS A 1 153 ? -7.372 -2.699 15.237 1.00 95.88 153 LYS A C 1
ATOM 1184 O O . LYS A 1 153 ? -8.175 -2.535 16.150 1.00 95.88 153 LYS A O 1
ATOM 1189 N N . LEU A 1 154 ? -7.610 -3.512 14.208 1.00 97.12 154 LEU A N 1
ATOM 1190 C CA . LEU A 1 154 ? -8.839 -4.300 14.029 1.00 97.12 154 LEU A CA 1
ATOM 1191 C C . LEU A 1 154 ? -9.005 -5.407 15.076 1.00 97.12 154 LEU A C 1
ATOM 1193 O O . LEU A 1 154 ? -10.122 -5.852 15.334 1.00 97.12 154 LEU A O 1
ATOM 1197 N N . ARG A 1 155 ? -7.906 -5.853 15.690 1.00 96.56 155 ARG A N 1
ATOM 1198 C CA . ARG A 1 155 ? -7.902 -6.847 16.773 1.00 96.56 155 ARG A CA 1
ATOM 1199 C C . ARG A 1 155 ? -8.284 -6.271 18.140 1.00 96.56 155 ARG A C 1
ATOM 1201 O O . ARG A 1 155 ? -8.508 -7.055 19.059 1.00 96.56 155 ARG A O 1
ATOM 1208 N N . GLN A 1 156 ? -8.338 -4.948 18.280 1.00 93.56 156 GLN A N 1
ATOM 1209 C CA . GLN A 1 156 ? -8.720 -4.269 19.521 1.00 93.56 156 GLN A CA 1
ATOM 1210 C C . GLN A 1 156 ? -10.241 -4.154 19.623 1.00 93.56 156 GLN A C 1
ATOM 1212 O O . GLN A 1 156 ? -10.907 -3.904 18.624 1.00 93.56 156 GLN A O 1
ATOM 1217 N N . GLU A 1 157 ? -10.789 -4.254 20.827 1.00 89.31 157 GLU A N 1
ATOM 1218 C CA . GLU A 1 157 ? -12.195 -3.921 21.070 1.00 89.31 157 GLU A CA 1
ATOM 1219 C C . GLU A 1 157 ? -12.409 -2.398 21.005 1.00 89.31 157 GLU A C 1
ATOM 1221 O O . GLU A 1 157 ? -11.464 -1.597 21.098 1.00 89.31 157 GLU A O 1
ATOM 1226 N N . ALA A 1 158 ? -13.650 -1.976 20.758 1.00 80.00 158 ALA A N 1
ATOM 1227 C CA . ALA A 1 158 ? -14.003 -0.565 20.860 1.00 80.00 158 ALA A CA 1
ATOM 1228 C C . ALA A 1 158 ? -13.900 -0.115 22.333 1.00 80.00 158 ALA A C 1
ATOM 1230 O O . ALA A 1 158 ? -14.178 -0.913 23.226 1.00 80.00 158 ALA A O 1
ATOM 1231 N N . PRO A 1 159 ? -13.481 1.135 22.615 1.00 81.62 159 PRO A N 1
ATOM 1232 C CA . PRO A 1 159 ? -13.597 1.694 23.957 1.00 81.62 159 PRO A CA 1
ATOM 1233 C C . PRO A 1 159 ? -15.046 1.574 24.438 1.00 81.62 159 PRO A C 1
ATOM 1235 O O . PRO A 1 159 ? -15.955 1.814 23.645 1.00 81.62 159 PRO A O 1
ATOM 1238 N N . ALA A 1 160 ? -15.252 1.235 25.713 1.00 72.00 160 ALA A N 1
ATOM 1239 C CA . ALA A 1 160 ? -16.585 1.012 26.282 1.00 72.00 160 ALA A CA 1
ATOM 1240 C C . ALA A 1 160 ? -17.538 2.210 26.089 1.00 72.00 160 ALA A C 1
ATOM 1242 O O . ALA A 1 160 ? -18.735 2.020 25.930 1.00 72.00 160 ALA A O 1
ATOM 1243 N N . GLU A 1 161 ? -17.000 3.431 26.021 1.00 69.50 161 GLU A N 1
ATOM 1244 C CA . GLU A 1 161 ? -17.751 4.677 25.787 1.00 69.50 161 GLU A CA 1
ATOM 1245 C C . GLU A 1 161 ? -18.323 4.819 24.364 1.00 69.50 161 GLU A C 1
ATOM 1247 O O . GLU A 1 161 ? -19.153 5.688 24.118 1.00 69.50 161 GLU A O 1
ATOM 1252 N N . LEU A 1 162 ? -17.865 3.998 23.414 1.00 63.25 162 LEU A N 1
ATOM 1253 C CA . LEU A 1 162 ? -18.283 4.005 22.006 1.00 63.25 162 LEU A CA 1
ATOM 1254 C C . LEU A 1 162 ? -18.944 2.681 21.591 1.00 63.25 162 LEU A C 1
ATOM 1256 O O . LEU A 1 162 ? -19.154 2.453 20.396 1.00 63.25 162 LEU A O 1
ATOM 1260 N N . ALA A 1 163 ? -19.210 1.787 22.547 1.00 59.12 163 ALA A N 1
ATOM 1261 C CA . ALA A 1 163 ? -19.999 0.591 22.297 1.00 59.12 163 ALA A CA 1
ATOM 1262 C C . ALA A 1 163 ? -21.475 1.001 22.108 1.00 59.12 163 ALA A C 1
ATOM 1264 O O . ALA A 1 163 ? -21.949 1.847 22.868 1.00 59.12 163 ALA A O 1
ATOM 1265 N N . PRO A 1 164 ? -22.166 0.480 21.078 1.00 57.56 164 PRO A N 1
ATOM 1266 C CA . PRO A 1 164 ? -23.583 0.758 20.857 1.00 57.56 164 PRO A CA 1
ATOM 1267 C C . PRO A 1 164 ? -24.466 0.258 22.006 1.00 57.56 164 PRO A C 1
ATOM 1269 O O . PRO A 1 164 ? -24.081 -0.740 22.660 1.00 57.56 164 PRO A O 1
#

Foldseek 3Di:
DFADQQDDPVCVPPPVCVPPRPDDDDPDDPVNLVVVLVVVLVVLVVLFAEDFPLLVLLSVLLSVLSVQLSDPHDDPVVLVVNVVSLCSNPVDPVSVVLSVQLNVLVVVCCVLFCVVCVVVSRDQDDPSVVSVVVSNVSNSVSSVVSSVVSSVSRNDHDDPVRDD

pLDDT: mean 87.46, std 10.74, range [57.56, 98.31]

Secondary structure (DSSP, 8-state):
-B-S----GGGGG-GGGGG---SPPPSS-HHHHHHHHHHHHHHHHHH----SHHHHHHHHHHHHHHHHHH-SS--TTHHHHHHHHHHHH--SHHHHHHHHHHHHHHHHHIIIIIIHHTTTTSB--GGGHHHHHHHHHHHHHHHHHHHHHHHHHHTSPPPGGG--

Sequence (164 aa):
YRTGNFGPIQDRFDPAKASELLGNPAVIPGWLRLAVAAGIGVLIYARTRRYDARGLVAFVTITLLIFFLQAQGWSTQWQAQIIPLLLLALPTRNTVLGLVLLSLAAFAEYPFLFIRTGETGGEITGALQMPFAILVVARTLILISFCVALYQKLRQEAPAELAP

Radius of gyration: 18.8 Å; chains: 1; bounding box: 46×28×59 Å